Protein AF-A0A2G9P1C0-F1 (afdb_monomer)

pLDDT: mean 79.38, std 13.68, range [55.0, 96.94]

Secondary structure (DSSP, 8-state):
--HHHHH--S--TT----TTS--S---------TT-SS---GGGHHHHHHHHHHT--

Solvent-accessible surface area (backbone atoms only — not comparable to full-atom values): 3991 Å² total; per-residue (Å²): 133,55,75,63,65,73,74,51,82,93,68,55,93,76,54,84,73,60,92,88,56,84,72,94,70,85,91,81,73,74,65,63,39,93,84,51,88,85,69,71,61,58,34,53,43,52,59,52,53,51,53,52,62,67,56,74,120

Structure (mmCIF, N/CA/C/O backbone):
data_AF-A0A2G9P1C0-F1
#
_entry.id   AF-A0A2G9P1C0-F1
#
loop_
_atom_site.group_PDB
_atom_site.id
_atom_site.type_symbol
_atom_site.label_atom_id
_atom_site.label_alt_id
_atom_site.label_comp_id
_atom_site.label_asym_id
_atom_site.label_entity_id
_atom_site.label_seq_id
_atom_site.pdbx_PDB_ins_code
_atom_site.Cartn_x
_atom_site.Cartn_y
_atom_site.Cartn_z
_atom_site.occupancy
_atom_site.B_iso_or_equiv
_atom_site.auth_seq_id
_atom_site.auth_comp_id
_atom_site.auth_asym_id
_atom_site.auth_atom_id
_atom_site.pdbx_PDB_model_num
ATOM 1 N N . MET A 1 1 ? 15.660 -6.072 18.200 1.00 58.06 1 MET A N 1
ATOM 2 C CA . MET A 1 1 ? 15.031 -6.118 16.867 1.00 58.06 1 MET A CA 1
ATOM 3 C C . MET A 1 1 ? 13.920 -5.091 16.845 1.00 58.06 1 MET A C 1
ATOM 5 O O . MET A 1 1 ? 13.122 -5.085 17.778 1.00 58.06 1 MET A O 1
ATOM 9 N N . SER A 1 2 ? 13.921 -4.195 15.862 1.00 78.88 2 SER A N 1
ATOM 10 C CA . SER A 1 2 ? 12.843 -3.223 15.665 1.00 78.88 2 SER A CA 1
ATOM 11 C C . SER A 1 2 ? 11.590 -3.924 15.129 1.00 78.88 2 SER A C 1
ATOM 13 O O . SER A 1 2 ? 11.696 -4.959 14.472 1.00 78.88 2 SER A O 1
ATOM 15 N N . PHE A 1 3 ? 10.400 -3.355 15.356 1.00 71.50 3 PHE A N 1
ATOM 16 C CA . PHE A 1 3 ? 9.180 -3.809 14.674 1.00 71.50 3 PHE A CA 1
ATOM 17 C C . PHE A 1 3 ? 9.342 -3.767 13.155 1.00 71.50 3 PHE A C 1
ATOM 19 O O . PHE A 1 3 ? 8.838 -4.640 12.459 1.00 71.50 3 PHE A O 1
ATOM 26 N N . LEU A 1 4 ? 10.097 -2.791 12.650 1.00 71.44 4 LEU A N 1
ATOM 27 C CA . LEU A 1 4 ? 10.421 -2.687 11.236 1.00 71.44 4 LEU A CA 1
ATOM 28 C C . LEU A 1 4 ? 11.152 -3.951 10.754 1.00 71.44 4 LEU A C 1
ATOM 30 O O . LEU A 1 4 ? 10.690 -4.586 9.814 1.00 71.44 4 LEU A O 1
ATOM 34 N N . ASP A 1 5 ? 12.186 -4.399 11.471 1.00 68.94 5 ASP A N 1
ATOM 35 C CA . ASP A 1 5 ? 12.959 -5.605 11.126 1.00 68.94 5 ASP A CA 1
ATOM 36 C C . ASP A 1 5 ? 12.124 -6.893 11.109 1.00 68.94 5 ASP A C 1
ATOM 38 O O . ASP A 1 5 ? 12.496 -7.842 10.422 1.00 68.94 5 ASP A O 1
ATOM 42 N N . LEU A 1 6 ? 11.027 -6.944 11.877 1.00 70.56 6 LEU A N 1
ATOM 43 C CA . LEU A 1 6 ? 10.117 -8.093 11.929 1.00 70.56 6 LEU A CA 1
ATOM 44 C C . LEU A 1 6 ? 9.216 -8.167 10.689 1.00 70.56 6 LEU A C 1
ATOM 46 O O . LEU A 1 6 ? 8.905 -9.257 10.215 1.00 70.56 6 LEU A O 1
ATOM 50 N N . TYR A 1 7 ? 8.787 -7.012 10.178 1.00 68.19 7 TYR A N 1
ATOM 51 C CA . TYR A 1 7 ? 7.866 -6.915 9.043 1.00 68.19 7 TYR A CA 1
ATOM 52 C C . TYR A 1 7 ? 8.576 -6.678 7.700 1.00 68.19 7 TYR A C 1
ATOM 54 O O . TYR A 1 7 ? 7.937 -6.709 6.646 1.00 68.19 7 TYR A O 1
ATOM 62 N N . MET A 1 8 ? 9.887 -6.433 7.719 1.00 73.44 8 MET A N 1
ATOM 63 C CA . MET A 1 8 ? 10.701 -6.271 6.520 1.0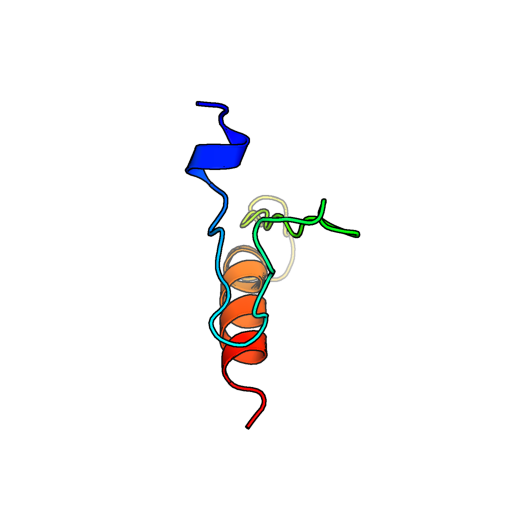0 73.44 8 MET A CA 1
ATOM 64 C C . MET A 1 8 ? 11.215 -7.617 6.011 1.00 73.44 8 MET A C 1
ATOM 66 O O . MET A 1 8 ? 11.963 -8.315 6.693 1.00 73.44 8 MET A O 1
ATOM 70 N N . ASN A 1 9 ? 10.895 -7.936 4.758 1.00 67.50 9 ASN A N 1
ATOM 71 C CA . ASN A 1 9 ? 11.641 -8.941 4.013 1.00 67.50 9 ASN A CA 1
ATOM 72 C C . ASN A 1 9 ? 12.892 -8.269 3.426 1.00 67.50 9 ASN A C 1
ATOM 74 O O . ASN A 1 9 ? 12.774 -7.377 2.588 1.00 67.50 9 ASN A O 1
ATOM 78 N N . ARG A 1 10 ? 14.080 -8.658 3.901 1.00 58.94 10 ARG A N 1
ATOM 79 C CA . ARG A 1 10 ? 15.352 -8.007 3.539 1.00 58.94 10 ARG A CA 1
ATOM 80 C C . ARG A 1 10 ? 15.872 -8.368 2.148 1.00 58.94 10 ARG A C 1
ATOM 82 O O . ARG A 1 10 ? 16.904 -7.834 1.768 1.00 58.94 10 ARG A O 1
ATOM 89 N N . ASN A 1 11 ? 15.225 -9.277 1.418 1.00 58.47 11 ASN A N 1
ATOM 90 C CA . ASN A 1 11 ? 15.764 -9.729 0.139 1.00 58.47 11 ASN A CA 1
ATOM 91 C C . ASN A 1 11 ? 14.662 -10.074 -0.881 1.00 58.47 11 ASN A C 1
ATOM 93 O O . ASN A 1 11 ? 14.166 -11.203 -0.898 1.00 58.47 11 ASN A O 1
ATOM 97 N N . PRO A 1 12 ? 14.244 -9.121 -1.731 1.00 60.81 12 PRO A N 1
ATOM 98 C CA . PRO A 1 12 ? 13.518 -9.436 -2.957 1.00 60.81 12 PRO A CA 1
ATOM 99 C C . PRO A 1 12 ? 14.457 -10.190 -3.907 1.00 60.81 12 PRO A C 1
ATOM 101 O O . PRO A 1 12 ? 15.557 -9.718 -4.172 1.00 60.81 12 PRO A O 1
ATOM 104 N N . MET A 1 13 ? 14.021 -11.327 -4.457 1.00 58.78 13 MET A N 1
ATOM 105 C CA . MET A 1 13 ? 14.845 -12.196 -5.321 1.00 58.78 13 MET A CA 1
ATOM 106 C C . MET A 1 13 ? 15.472 -11.460 -6.523 1.00 58.78 13 MET A C 1
ATOM 108 O O . MET A 1 13 ? 16.511 -11.883 -7.022 1.00 58.78 13 MET A O 1
ATOM 112 N N . ILE A 1 14 ? 14.852 -10.361 -6.975 1.00 58.47 14 ILE A N 1
ATOM 113 C CA . ILE A 1 14 ? 15.293 -9.551 -8.122 1.00 58.47 14 ILE A CA 1
ATOM 114 C C . ILE A 1 14 ? 16.223 -8.393 -7.734 1.00 58.47 14 ILE A C 1
ATOM 116 O O . ILE A 1 14 ? 17.069 -7.991 -8.532 1.00 58.47 14 ILE A O 1
ATOM 120 N N . THR A 1 15 ? 16.131 -7.856 -6.516 1.00 59.84 15 THR A N 1
ATOM 121 C CA . THR A 1 15 ? 17.043 -6.793 -6.077 1.00 59.84 15 THR A CA 1
ATOM 122 C C . THR A 1 15 ? 18.127 -7.422 -5.229 1.00 59.84 15 THR A C 1
ATOM 124 O O . THR A 1 15 ? 17.951 -7.602 -4.028 1.00 59.84 15 THR A O 1
ATOM 127 N N . ALA A 1 16 ? 19.262 -7.738 -5.849 1.00 55.00 16 ALA A N 1
ATOM 128 C CA . ALA A 1 16 ? 20.491 -8.042 -5.131 1.00 55.00 16 ALA A CA 1
ATOM 129 C C . ALA A 1 16 ? 20.948 -6.788 -4.364 1.00 55.00 16 ALA A C 1
ATOM 131 O O . ALA A 1 16 ? 21.809 -6.038 -4.821 1.00 55.00 16 ALA A O 1
ATOM 132 N N . SER A 1 17 ? 20.328 -6.508 -3.219 1.00 58.56 17 SER A N 1
ATOM 133 C CA . SER A 1 17 ? 20.784 -5.458 -2.321 1.00 58.56 17 SER A CA 1
ATOM 134 C C . SER A 1 17 ? 22.070 -5.949 -1.670 1.00 58.56 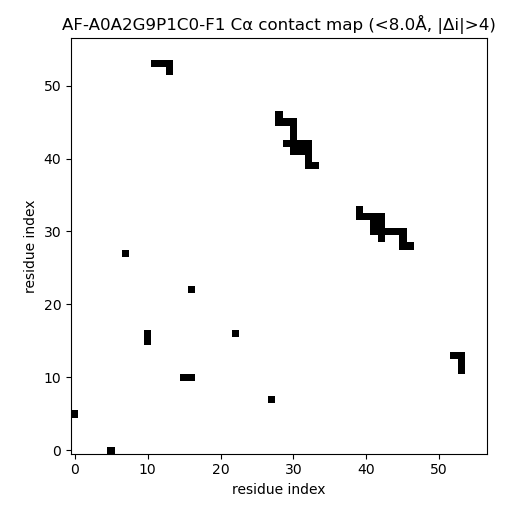17 SER A C 1
ATOM 136 O O . SER A 1 17 ? 22.039 -6.826 -0.805 1.00 58.56 17 SER A O 1
ATOM 138 N N . SER A 1 18 ? 23.209 -5.415 -2.108 1.00 60.69 18 SER A N 1
ATOM 139 C CA . SER A 1 18 ? 24.464 -5.551 -1.375 1.00 60.69 18 SER A CA 1
ATOM 140 C C . SER A 1 18 ? 24.240 -5.093 0.064 1.00 60.69 18 SER A C 1
ATOM 142 O O . SER A 1 18 ? 23.757 -3.985 0.291 1.00 60.69 18 SER A O 1
ATOM 144 N N . SER A 1 19 ? 24.600 -5.932 1.036 1.00 64.31 19 SER A N 1
ATOM 145 C CA . SER A 1 19 ? 24.480 -5.627 2.470 1.00 64.31 19 SER A CA 1
ATOM 146 C C . SER A 1 19 ? 25.335 -4.441 2.926 1.00 64.31 19 SER A C 1
ATOM 148 O O . SER A 1 19 ? 25.185 -3.986 4.054 1.00 64.31 19 SER A O 1
ATOM 150 N N . ASP A 1 20 ? 26.227 -3.961 2.060 1.00 70.31 20 ASP A N 1
ATOM 151 C CA . ASP A 1 20 ? 27.244 -2.957 2.374 1.00 70.31 20 ASP A CA 1
ATOM 152 C C . ASP A 1 20 ? 26.786 -1.515 2.099 1.00 70.31 20 ASP A C 1
ATOM 154 O O . ASP A 1 20 ? 27.549 -0.573 2.311 1.00 70.31 20 ASP A O 1
ATOM 158 N N . SER A 1 21 ? 25.551 -1.317 1.623 1.00 73.50 21 SER A N 1
ATOM 159 C CA . SER A 1 21 ? 25.006 0.007 1.305 1.00 73.50 21 SER A CA 1
ATOM 160 C C . SER A 1 21 ? 23.654 0.245 1.965 1.00 73.50 21 SER A C 1
ATOM 162 O O . SER A 1 21 ? 22.769 -0.608 1.892 1.00 73.50 21 SER A O 1
ATOM 164 N N . GLU A 1 22 ? 23.465 1.442 2.519 1.00 77.00 22 GLU A N 1
ATOM 165 C CA . GLU A 1 22 ? 22.154 1.897 2.982 1.00 77.00 22 GLU A CA 1
ATOM 166 C C . GLU A 1 22 ? 21.162 1.980 1.807 1.00 77.00 22 GLU A C 1
ATO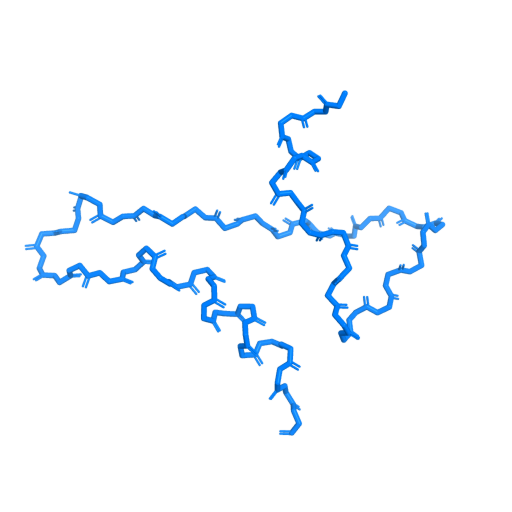M 168 O O . GLU A 1 22 ? 21.512 2.496 0.737 1.00 77.00 22 GLU A O 1
ATOM 173 N N . PRO A 1 23 ? 19.922 1.487 1.970 1.00 76.12 23 PRO A N 1
ATOM 174 C CA . PRO A 1 23 ? 18.920 1.549 0.918 1.00 76.12 23 PRO A CA 1
ATOM 175 C C . PRO A 1 23 ? 18.526 3.003 0.628 1.00 76.12 23 PRO A C 1
ATOM 177 O O . PRO A 1 23 ? 18.230 3.779 1.533 1.00 76.12 23 PRO A O 1
ATOM 180 N N . VAL A 1 24 ? 18.443 3.362 -0.658 1.00 83.75 24 VAL A N 1
ATOM 181 C CA . VAL A 1 24 ? 17.955 4.689 -1.095 1.00 83.75 24 VAL A CA 1
ATOM 182 C C . VAL A 1 24 ? 16.480 4.891 -0.724 1.00 83.75 24 VAL A C 1
ATOM 184 O O . VAL A 1 24 ? 16.040 6.012 -0.479 1.00 83.75 24 VAL A O 1
ATOM 187 N N . ALA A 1 25 ? 15.710 3.802 -0.679 1.00 80.56 25 ALA A N 1
ATOM 188 C CA . ALA A 1 25 ? 14.323 3.802 -0.248 1.00 80.56 25 ALA A CA 1
ATOM 189 C C . ALA A 1 25 ? 13.944 2.451 0.366 1.00 80.56 25 ALA A C 1
ATOM 191 O O . ALA A 1 25 ? 14.370 1.395 -0.101 1.00 80.56 25 ALA A O 1
ATOM 192 N N . THR A 1 26 ? 13.074 2.504 1.371 1.00 78.50 26 THR A N 1
ATOM 193 C CA . THR A 1 26 ? 12.530 1.331 2.058 1.00 78.50 26 THR A CA 1
ATOM 194 C C . THR A 1 26 ? 11.046 1.211 1.742 1.00 78.50 26 THR A C 1
ATOM 196 O O . THR A 1 26 ? 10.268 2.113 2.051 1.00 78.50 26 THR A O 1
ATOM 199 N N . VAL A 1 27 ? 10.634 0.095 1.135 1.00 80.50 27 VAL A N 1
ATOM 200 C CA . VAL A 1 27 ? 9.227 -0.145 0.781 1.00 80.50 27 VAL A CA 1
ATOM 201 C C . VAL A 1 27 ? 8.528 -0.910 1.902 1.00 80.50 27 VAL A C 1
ATOM 203 O O . VAL A 1 27 ? 8.883 -2.047 2.214 1.00 80.50 27 VAL A O 1
ATOM 206 N N . PHE A 1 28 ? 7.494 -0.299 2.480 1.00 85.25 28 PHE A N 1
ATOM 207 C CA . PHE A 1 28 ? 6.673 -0.895 3.532 1.00 85.25 28 PHE A CA 1
ATOM 208 C C . PHE A 1 28 ? 5.189 -0.868 3.147 1.00 85.25 28 PHE A C 1
ATOM 210 O O . PHE A 1 28 ? 4.620 0.192 2.899 1.00 85.25 28 PHE A O 1
ATOM 217 N N . GLY A 1 29 ? 4.565 -2.045 3.074 1.00 87.00 29 GLY A N 1
ATOM 218 C CA . GLY A 1 29 ? 3.167 -2.201 2.675 1.00 87.00 29 GLY A CA 1
ATOM 219 C C . GLY A 1 29 ? 2.211 -2.192 3.865 1.00 87.00 29 GLY A C 1
ATOM 220 O O . GLY A 1 29 ? 2.469 -2.872 4.854 1.00 87.00 29 GLY A O 1
ATOM 221 N N . ILE A 1 30 ? 1.087 -1.476 3.751 1.00 91.25 30 ILE A N 1
ATOM 222 C CA . ILE A 1 30 ? 0.023 -1.444 4.769 1.00 91.25 30 ILE A CA 1
ATOM 223 C C . ILE A 1 30 ? -1.230 -2.13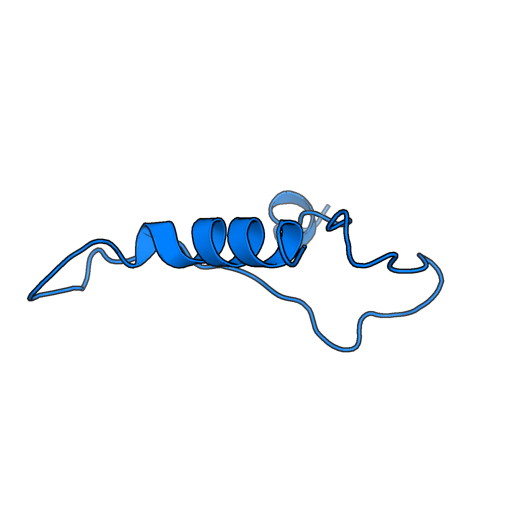7 4.204 1.00 91.25 30 ILE A C 1
ATOM 225 O O . ILE A 1 30 ? -1.974 -1.514 3.444 1.00 91.25 30 ILE A O 1
ATOM 229 N N . PRO A 1 31 ? -1.490 -3.414 4.545 1.00 92.50 31 PRO A N 1
ATOM 230 C CA . PRO A 1 31 ? -2.635 -4.166 4.035 1.00 92.50 31 PRO A CA 1
ATOM 231 C C . PRO A 1 31 ? -3.921 -3.796 4.794 1.00 92.50 31 PRO A C 1
ATOM 233 O O . PRO A 1 31 ? -4.441 -4.568 5.600 1.00 92.50 31 PRO A O 1
ATOM 236 N N . PHE A 1 32 ? -4.441 -2.591 4.556 1.00 95.00 32 PHE A N 1
ATOM 237 C CA . PHE A 1 32 ? -5.624 -2.072 5.243 1.00 95.00 32 PHE A CA 1
ATOM 238 C C . PHE A 1 32 ? -6.627 -1.462 4.266 1.00 95.00 32 PHE A C 1
ATOM 240 O O . PHE A 1 32 ? -6.286 -0.603 3.458 1.00 95.00 32 PHE A O 1
ATOM 247 N N . ASP A 1 33 ? -7.890 -1.869 4.374 1.00 96.94 33 ASP A N 1
ATOM 248 C CA . ASP A 1 33 ? -8.975 -1.304 3.567 1.00 96.94 33 ASP A CA 1
ATOM 249 C C . ASP A 1 33 ? -10.315 -1.195 4.315 1.00 96.94 33 ASP A C 1
ATOM 251 O O . ASP A 1 33 ? -11.342 -0.960 3.686 1.00 96.94 33 ASP A O 1
ATOM 255 N N . SER A 1 34 ? -10.335 -1.299 5.651 1.00 96.75 34 SER A N 1
ATOM 256 C CA . SER A 1 34 ? -11.587 -1.278 6.432 1.00 96.75 34 SER A CA 1
ATOM 257 C C . SER A 1 34 ? -12.370 0.039 6.330 1.00 96.75 34 SER A C 1
ATOM 259 O O . SER A 1 34 ? -13.529 0.092 6.725 1.00 96.75 34 SER A O 1
ATOM 261 N N . THR A 1 35 ? -11.755 1.103 5.810 1.00 96.44 35 THR A N 1
ATOM 262 C CA . THR A 1 35 ? -12.387 2.406 5.547 1.00 96.44 35 THR A CA 1
ATOM 263 C C . THR A 1 35 ? -12.867 2.575 4.100 1.00 96.44 35 THR A C 1
ATOM 265 O O . THR A 1 35 ? -13.303 3.663 3.727 1.00 96.44 35 THR A O 1
ATOM 268 N N . HIS A 1 36 ? -12.791 1.538 3.259 1.00 95.31 36 HIS A N 1
ATOM 269 C CA . HIS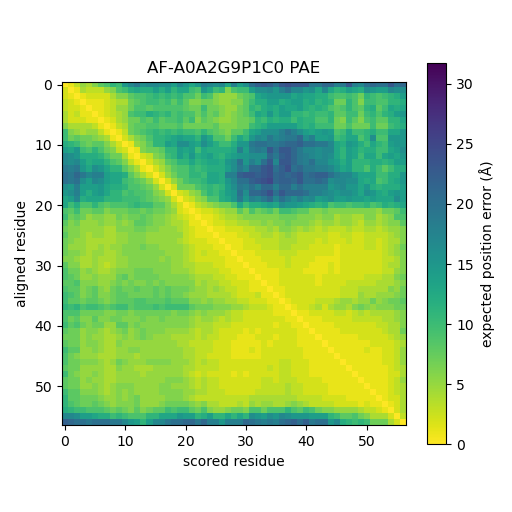 A 1 36 ? -13.297 1.600 1.886 1.00 95.31 36 HIS A CA 1
ATOM 270 C C . HIS A 1 36 ? -14.827 1.498 1.849 1.00 95.31 36 HIS A C 1
ATOM 272 O O . HIS A 1 36 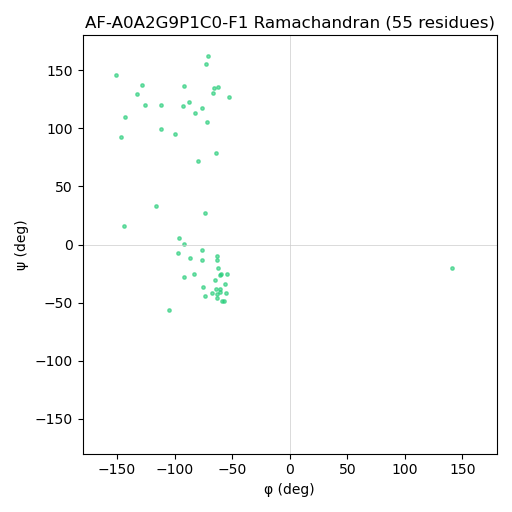? -15.392 0.464 2.193 1.00 95.31 36 HIS A O 1
ATOM 278 N N . SER A 1 37 ? -15.496 2.544 1.355 1.00 95.19 37 SER A N 1
ATOM 279 C CA . SER A 1 37 ? -16.968 2.595 1.296 1.00 95.19 37 SER A CA 1
ATOM 280 C C . SER A 1 37 ? -17.587 1.886 0.087 1.00 95.19 37 SER A C 1
ATOM 282 O O . SER A 1 37 ? -18.747 1.499 0.142 1.00 95.19 37 SER A O 1
ATOM 284 N N . TYR A 1 38 ? -16.851 1.759 -1.022 1.00 94.75 38 TYR A N 1
ATOM 285 C CA . TYR A 1 38 ? -17.397 1.249 -2.288 1.00 94.75 38 TYR A CA 1
ATOM 286 C C . TYR A 1 38 ? -16.965 -0.188 -2.592 1.00 94.75 38 TYR A C 1
ATOM 288 O O . TYR A 1 38 ? -17.807 -1.059 -2.793 1.00 94.75 38 TYR A O 1
ATOM 296 N N . LYS A 1 39 ? -15.652 -0.450 -2.627 1.00 94.88 39 LYS A N 1
ATOM 297 C CA . LYS A 1 39 ? -15.108 -1.767 -2.972 1.00 94.88 39 LYS A CA 1
ATOM 298 C C . LYS A 1 39 ? -13.861 -2.084 -2.134 1.00 94.88 39 LYS A C 1
ATOM 300 O O . LYS A 1 39 ? -12.832 -1.446 -2.357 1.00 94.88 39 LYS A O 1
ATOM 305 N N . PRO A 1 40 ? -13.933 -3.039 -1.188 1.00 95.62 40 PRO A N 1
ATOM 306 C CA . PRO A 1 40 ? -12.753 -3.534 -0.485 1.00 95.62 40 PRO A CA 1
ATOM 307 C C . PRO A 1 40 ? -11.875 -4.376 -1.426 1.00 95.62 40 PRO A C 1
ATOM 309 O O . PRO A 1 40 ? -12.329 -4.836 -2.477 1.00 95.62 40 PRO A O 1
ATOM 312 N N . GLY A 1 41 ? -10.615 -4.580 -1.048 1.00 95.56 41 GLY A N 1
ATOM 313 C CA . GLY A 1 41 ? -9.637 -5.359 -1.812 1.00 95.56 41 GLY A CA 1
ATOM 314 C C . GLY A 1 41 ? -8.230 -4.762 -1.800 1.00 95.56 41 GLY A C 1
ATOM 315 O O . GLY A 1 41 ? -7.258 -5.483 -2.008 1.00 95.56 41 GL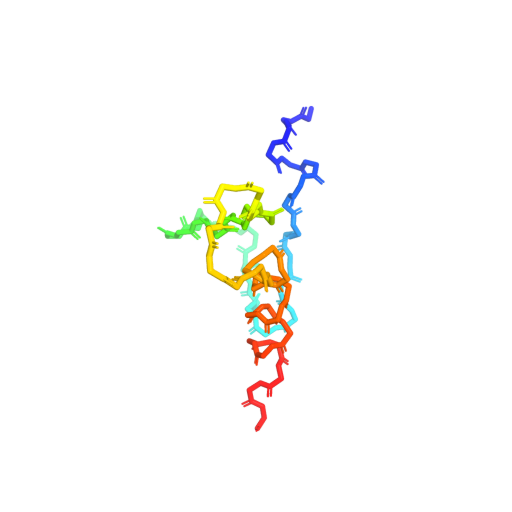Y A O 1
ATOM 316 N N . CYS A 1 42 ? -8.086 -3.469 -1.497 1.00 95.12 42 CYS A N 1
ATOM 317 C CA . CYS A 1 42 ? -6.782 -2.801 -1.465 1.00 95.12 42 CYS A CA 1
ATOM 318 C C . CYS A 1 42 ? -5.836 -3.382 -0.403 1.00 95.12 42 CYS A C 1
ATOM 320 O O . CYS A 1 42 ? -4.621 -3.260 -0.556 1.00 95.12 42 CYS A O 1
ATOM 322 N N . ARG A 1 43 ? -6.354 -4.086 0.619 1.00 96.25 43 ARG A N 1
ATOM 323 C CA . ARG A 1 43 ? -5.517 -4.802 1.597 1.00 96.25 43 ARG A CA 1
ATOM 324 C C . ARG A 1 43 ? -4.614 -5.868 0.965 1.00 96.25 43 ARG A C 1
ATOM 326 O O . ARG A 1 43 ? -3.577 -6.175 1.530 1.00 96.25 43 ARG A O 1
ATOM 333 N N . PHE A 1 44 ? -4.987 -6.405 -0.197 1.00 96.00 44 PHE A N 1
ATOM 334 C CA . PHE A 1 44 ? -4.191 -7.396 -0.932 1.00 96.00 44 PHE A CA 1
ATOM 335 C C . PHE A 1 44 ? -3.155 -6.752 -1.867 1.00 96.00 44 PHE A C 1
ATOM 337 O O . PHE A 1 44 ? -2.271 -7.432 -2.376 1.00 96.00 44 PHE A O 1
ATOM 344 N N . GLY A 1 45 ? -3.248 -5.437 -2.093 1.00 94.56 45 GLY A N 1
ATOM 345 C CA . GLY A 1 45 ? -2.384 -4.700 -3.014 1.00 94.56 45 GLY A CA 1
ATOM 346 C C . GLY A 1 45 ? -0.888 -4.829 -2.712 1.00 94.56 45 GLY A C 1
ATOM 347 O O . GLY A 1 45 ? -0.140 -5.134 -3.638 1.00 94.56 45 GLY A O 1
ATOM 348 N N . PRO A 1 46 ? -0.425 -4.644 -1.458 1.00 92.00 46 PRO A N 1
ATOM 349 C CA . PRO A 1 46 ? 0.995 -4.753 -1.136 1.00 92.00 46 PRO A CA 1
ATOM 350 C C . PRO A 1 46 ? 1.634 -6.083 -1.541 1.00 92.00 46 PRO A C 1
ATOM 352 O O . PRO A 1 46 ? 2.747 -6.081 -2.060 1.00 92.00 46 PRO A O 1
ATOM 355 N N . ASP A 1 47 ? 0.935 -7.198 -1.331 1.00 88.44 47 ASP A N 1
ATOM 356 C CA . ASP A 1 47 ? 1.454 -8.523 -1.673 1.00 88.44 47 ASP A CA 1
ATOM 357 C C . ASP A 1 47 ? 1.447 -8.733 -3.190 1.00 88.44 47 ASP A C 1
ATOM 359 O O . ASP A 1 47 ? 2.472 -9.101 -3.753 1.00 88.44 47 ASP A O 1
ATOM 363 N N . VAL A 1 48 ? 0.364 -8.351 -3.880 1.00 91.94 48 VAL A N 1
ATOM 364 C CA . VAL A 1 48 ? 0.282 -8.430 -5.352 1.00 91.94 48 VAL A CA 1
ATOM 365 C C . VAL A 1 48 ? 1.349 -7.569 -6.039 1.00 91.94 48 VAL A C 1
ATOM 367 O O . VAL A 1 48 ? 1.918 -7.989 -7.042 1.00 91.94 48 VAL A O 1
ATOM 370 N N . ILE A 1 49 ? 1.660 -6.380 -5.509 1.00 90.00 49 ILE A N 1
ATOM 371 C CA . ILE A 1 49 ? 2.739 -5.526 -6.034 1.00 90.00 49 ILE A CA 1
ATOM 372 C C . ILE A 1 49 ? 4.096 -6.225 -5.895 1.00 90.00 49 ILE A C 1
ATOM 374 O O . ILE A 1 49 ? 4.897 -6.179 -6.826 1.00 90.00 49 ILE A O 1
ATOM 378 N N . ARG A 1 50 ? 4.365 -6.878 -4.756 1.00 84.56 50 ARG A N 1
ATOM 379 C CA . ARG A 1 50 ? 5.618 -7.623 -4.547 1.00 84.56 50 ARG A CA 1
ATOM 380 C C . ARG A 1 50 ? 5.705 -8.845 -5.453 1.00 84.56 50 ARG A C 1
ATOM 382 O O . ARG A 1 50 ? 6.764 -9.089 -6.022 1.00 84.56 50 ARG A O 1
ATOM 389 N N . ASP A 1 51 ? 4.611 -9.581 -5.608 1.00 85.56 51 ASP A N 1
ATOM 390 C CA . ASP A 1 51 ? 4.553 -10.743 -6.494 1.00 85.56 51 ASP A CA 1
ATOM 391 C C . ASP A 1 51 ? 4.771 -10.329 -7.949 1.00 85.56 51 ASP A C 1
ATOM 393 O O . ASP A 1 51 ? 5.589 -10.929 -8.639 1.00 85.56 51 ASP A O 1
ATOM 397 N N . ALA A 1 52 ? 4.109 -9.264 -8.406 1.00 87.75 52 ALA A N 1
ATOM 398 C CA . ALA A 1 52 ? 4.336 -8.710 -9.736 1.00 87.75 52 ALA A CA 1
ATOM 399 C C . ALA A 1 52 ? 5.788 -8.243 -9.908 1.00 87.75 52 ALA A C 1
ATOM 401 O O . ALA A 1 52 ? 6.390 -8.503 -10.943 1.00 87.75 52 ALA A O 1
ATOM 402 N N . PHE A 1 53 ? 6.370 -7.609 -8.884 1.00 83.81 53 PHE A N 1
ATOM 403 C CA . PHE A 1 53 ? 7.759 -7.158 -8.912 1.00 83.81 53 PHE A CA 1
ATOM 404 C C . PHE A 1 53 ? 8.766 -8.307 -9.013 1.00 83.81 53 PHE A C 1
ATOM 406 O O . PHE A 1 53 ? 9.759 -8.171 -9.715 1.00 83.81 53 PHE A O 1
ATOM 413 N N . ASN A 1 54 ? 8.516 -9.434 -8.341 1.00 78.56 54 ASN A N 1
ATOM 414 C CA . ASN A 1 54 ? 9.379 -10.617 -8.406 1.00 78.56 54 ASN A CA 1
ATOM 415 C C . ASN A 1 54 ? 9.212 -11.425 -9.705 1.00 78.56 54 ASN A C 1
ATOM 417 O O . ASN A 1 54 ? 10.044 -12.283 -9.978 1.00 78.56 54 ASN A O 1
ATOM 421 N N . ASN A 1 55 ? 8.161 -11.163 -10.486 1.00 77.56 55 ASN A N 1
ATOM 422 C CA . ASN A 1 55 ? 7.824 -11.885 -11.715 1.00 77.56 55 ASN A CA 1
ATOM 423 C C . ASN A 1 55 ? 7.906 -10.978 -12.964 1.00 77.56 55 ASN A C 1
ATOM 425 O O . ASN A 1 55 ? 7.126 -11.161 -13.893 1.00 77.56 55 ASN A O 1
ATOM 429 N N . ILE A 1 56 ? 8.817 -9.991 -13.000 1.00 71.88 56 ILE A N 1
ATOM 430 C CA . ILE A 1 56 ? 9.038 -9.095 -14.166 1.00 71.88 56 ILE A CA 1
ATOM 431 C C . ILE A 1 56 ? 9.776 -9.823 -15.328 1.00 71.88 56 ILE A C 1
ATOM 433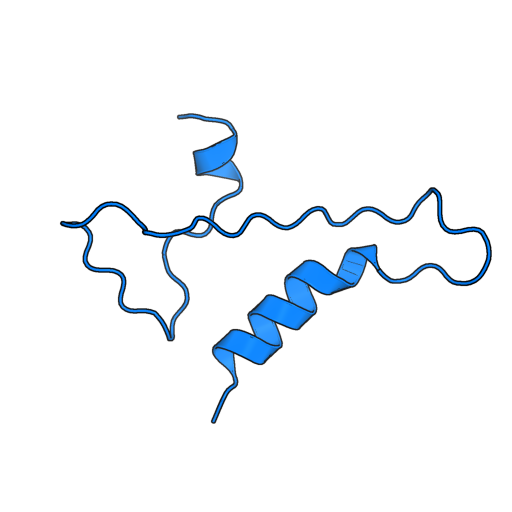 O O . ILE A 1 56 ? 10.491 -9.192 -16.098 1.00 71.88 56 ILE A O 1
ATOM 437 N N . GLU A 1 57 ? 9.652 -11.148 -15.471 1.00 55.44 57 GLU A N 1
ATOM 438 C CA . GLU A 1 57 ? 10.155 -11.840 -16.678 1.00 55.44 57 GLU A CA 1
ATOM 439 C C . GLU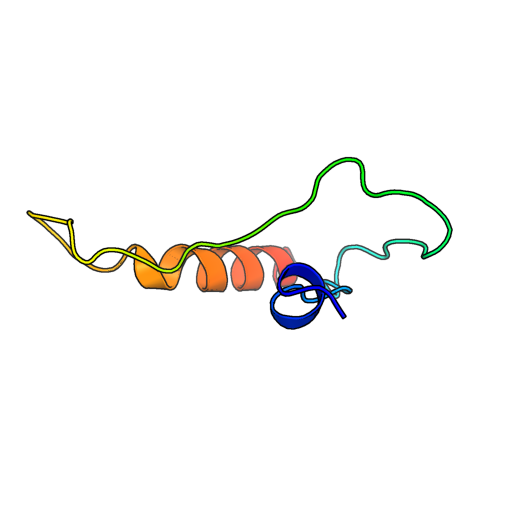 A 1 57 ? 9.416 -11.401 -17.953 1.00 55.44 57 GLU A C 1
ATOM 441 O O . GLU A 1 57 ? 8.170 -11.262 -17.917 1.00 55.44 57 GLU A O 1
#

Foldseek 3Di:
DDPCVVQDDPDQPPDPPDPPDDDPDDDDDDLDDPVPPPDDDCSCVVVVVSVCVSVVD

Radius of gyration: 14.13 Å; Cα contacts (8 Å, |Δi|>4): 25; chains: 1; bounding box: 45×17×34 Å

Sequence (57 aa):
MSFLDLYMNRNPMITASSSDSEPVATVFGIPFDSTHSYKPGCRFGPDVIRDAFNNIE

Mean predicted aligned error: 7.17 Å